Protein AF-A0A3C1Y6I9-F1 (afdb_monomer_lite)

Structure (mmCIF, N/CA/C/O backbone):
data_AF-A0A3C1Y6I9-F1
#
_entry.id   AF-A0A3C1Y6I9-F1
#
loop_
_atom_site.group_PDB
_atom_site.id
_atom_site.type_symbol
_atom_site.label_atom_id
_atom_site.label_alt_id
_atom_site.label_comp_id
_atom_site.label_asym_id
_atom_site.label_entity_id
_atom_site.label_seq_id
_atom_site.pdbx_PDB_ins_code
_atom_site.Cartn_x
_atom_site.Cartn_y
_atom_site.Cartn_z
_atom_site.occupancy
_atom_site.B_iso_or_equiv
_atom_site.auth_seq_id
_atom_site.auth_comp_id
_atom_site.auth_asym_id
_atom_site.auth_atom_id
_atom_site.pdbx_PDB_model_num
ATOM 1 N N . HIS A 1 1 ? -3.352 0.092 -10.232 1.00 95.88 1 HIS A N 1
ATOM 2 C CA . HIS A 1 1 ? -2.459 1.259 -10.321 1.00 95.88 1 HIS A CA 1
ATOM 3 C C . HIS A 1 1 ? -1.066 0.771 -10.635 1.00 95.88 1 HIS A C 1
ATOM 5 O O . HIS A 1 1 ? -0.630 -0.175 -9.995 1.00 95.88 1 HIS A O 1
ATOM 11 N N . ILE A 1 2 ? -0.409 1.374 -11.618 1.00 97.94 2 ILE A N 1
ATOM 12 C CA . ILE A 1 2 ? 0.971 1.0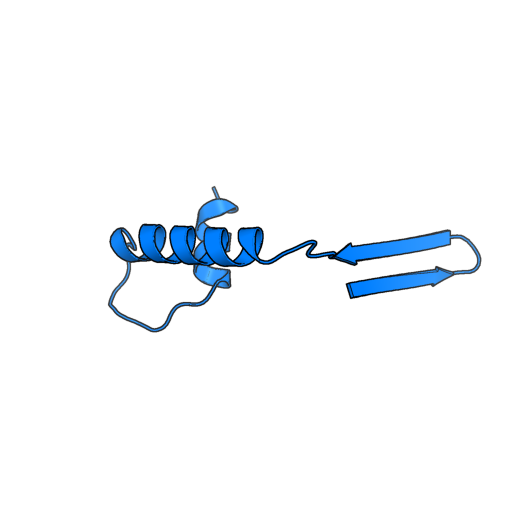62 -11.988 1.00 97.94 2 ILE A CA 1
ATOM 13 C C . ILE A 1 2 ? 1.727 2.385 -11.982 1.00 97.94 2 ILE A C 1
ATOM 15 O O . ILE A 1 2 ? 1.258 3.352 -12.578 1.00 97.94 2 ILE A O 1
ATOM 19 N N . ILE A 1 3 ? 2.862 2.419 -11.296 1.00 98.25 3 ILE A N 1
ATOM 20 C CA . ILE A 1 3 ? 3.835 3.506 -11.348 1.00 98.25 3 ILE A CA 1
ATOM 21 C C . ILE A 1 3 ? 5.111 2.910 -11.929 1.00 98.25 3 ILE A C 1
ATOM 23 O O . ILE A 1 3 ? 5.578 1.874 -11.455 1.00 98.25 3 ILE A O 1
ATOM 27 N N . ARG A 1 4 ? 5.642 3.535 -12.978 1.00 98.38 4 ARG A N 1
ATOM 28 C CA . ARG A 1 4 ? 6.838 3.076 -13.681 1.00 98.38 4 ARG A CA 1
ATOM 29 C C . ARG A 1 4 ? 7.839 4.217 -13.768 1.00 98.38 4 ARG A C 1
ATOM 31 O O . ARG A 1 4 ? 7.487 5.307 -14.211 1.00 98.38 4 ARG A O 1
ATOM 38 N N . TRP A 1 5 ? 9.072 3.926 -13.383 1.00 98.44 5 TRP A N 1
ATOM 39 C CA . TRP A 1 5 ? 10.243 4.751 -13.639 1.00 98.44 5 TRP A CA 1
ATOM 40 C C . TRP A 1 5 ? 11.094 4.031 -14.677 1.00 98.44 5 TRP A C 1
ATOM 42 O O . TRP A 1 5 ? 11.331 2.830 -14.549 1.00 98.44 5 TRP A O 1
ATOM 52 N N . ASP A 1 6 ? 11.495 4.748 -15.719 1.00 98.25 6 ASP A N 1
ATOM 53 C CA . ASP A 1 6 ? 12.185 4.186 -16.876 1.00 98.25 6 ASP A CA 1
ATOM 54 C C . ASP A 1 6 ? 13.450 4.995 -17.158 1.00 98.25 6 ASP A C 1
ATOM 56 O O . ASP A 1 6 ? 13.428 6.228 -17.103 1.00 98.25 6 ASP A O 1
ATOM 60 N N . SER A 1 7 ? 14.546 4.300 -17.438 1.00 97.50 7 SER A N 1
ATOM 61 C CA . SER A 1 7 ? 15.841 4.869 -17.791 1.00 97.50 7 SER A CA 1
ATOM 62 C C . SER A 1 7 ? 16.484 4.042 -18.917 1.00 97.50 7 SER A C 1
ATOM 64 O O . SER A 1 7 ? 16.050 2.922 -19.188 1.00 97.50 7 SER A O 1
ATOM 66 N N . PRO A 1 8 ? 17.539 4.544 -19.584 1.00 98.31 8 PRO A N 1
ATOM 67 C CA . PRO A 1 8 ? 18.279 3.749 -20.566 1.00 98.31 8 PRO A CA 1
ATOM 68 C C . PRO A 1 8 ? 18.966 2.508 -19.977 1.00 98.31 8 PRO A C 1
ATOM 70 O O . PRO A 1 8 ? 19.278 1.581 -20.719 1.00 98.31 8 PRO A O 1
ATOM 73 N N . ALA A 1 9 ? 19.249 2.510 -18.671 1.00 97.88 9 ALA A N 1
ATOM 74 C CA . ALA A 1 9 ? 19.916 1.403 -17.995 1.00 97.88 9 ALA A CA 1
ATOM 75 C C . ALA A 1 9 ? 18.915 0.365 -17.463 1.00 97.88 9 ALA A C 1
ATOM 77 O O . ALA A 1 9 ? 19.212 -0.829 -17.485 1.00 97.88 9 ALA A O 1
ATOM 78 N N . ASP A 1 10 ? 17.752 0.809 -16.978 1.00 97.62 10 ASP A N 1
ATOM 79 C CA . ASP A 1 10 ? 16.799 -0.032 -16.259 1.00 97.62 10 ASP A CA 1
ATOM 80 C C . ASP A 1 10 ? 15.381 0.556 -16.147 1.00 97.62 10 ASP A C 1
ATOM 82 O O . ASP A 1 10 ? 15.109 1.730 -16.404 1.00 97.62 10 ASP A O 1
ATOM 86 N N . THR A 1 11 ? 14.459 -0.305 -15.711 1.00 98.19 11 THR A N 1
ATOM 87 C CA . THR A 1 11 ? 13.068 0.034 -15.413 1.00 98.19 11 THR A CA 1
ATOM 88 C C . THR A 1 11 ? 12.707 -0.458 -14.018 1.00 98.19 11 THR A C 1
ATOM 90 O O . THR A 1 11 ? 12.872 -1.639 -13.710 1.00 98.19 11 THR A O 1
ATOM 93 N N . ILE A 1 12 ? 12.069 0.399 -13.220 1.00 98.31 12 ILE A N 1
ATOM 94 C CA . ILE A 1 12 ? 11.451 0.027 -11.943 1.00 98.31 12 ILE A CA 1
ATOM 95 C C . ILE A 1 12 ? 9.936 0.194 -12.054 1.00 98.31 12 ILE A C 1
ATOM 97 O O . ILE A 1 12 ? 9.442 1.231 -12.494 1.00 98.31 12 ILE A O 1
ATOM 101 N N . THR A 1 13 ? 9.178 -0.825 -11.643 1.00 98.31 13 THR A N 1
ATOM 102 C CA . THR A 1 13 ? 7.707 -0.796 -11.659 1.00 98.31 13 THR A CA 1
ATOM 103 C C . THR A 1 13 ? 7.129 -1.162 -10.297 1.00 98.31 13 THR A C 1
ATOM 105 O O . THR A 1 13 ? 7.498 -2.177 -9.713 1.00 98.31 13 THR A O 1
ATOM 108 N N . LEU A 1 14 ? 6.170 -0.361 -9.828 1.00 98.38 14 LEU A N 1
ATOM 109 C CA . LEU A 1 14 ? 5.333 -0.632 -8.664 1.00 98.38 14 LEU A CA 1
ATOM 110 C C . LEU A 1 14 ? 3.871 -0.777 -9.107 1.00 98.38 14 LEU A C 1
ATOM 112 O O . LEU A 1 14 ? 3.264 0.179 -9.591 1.00 98.38 14 LEU A O 1
ATOM 116 N N . GLU A 1 15 ? 3.286 -1.963 -8.920 1.00 98.31 15 GLU A N 1
ATOM 117 C CA . GLU A 1 15 ? 1.886 -2.249 -9.256 1.00 98.31 15 GLU A CA 1
ATOM 118 C C . GLU A 1 15 ? 1.054 -2.564 -8.003 1.00 98.31 15 GLU A C 1
ATOM 120 O O . GLU A 1 15 ? 1.369 -3.462 -7.229 1.00 98.31 15 GLU A O 1
ATOM 125 N N . HIS A 1 16 ? -0.075 -1.870 -7.849 1.00 97.50 16 HIS A N 1
ATOM 126 C CA . HIS A 1 16 ? -1.146 -2.220 -6.918 1.00 97.50 16 HIS A CA 1
ATOM 127 C C . HIS A 1 16 ? -2.392 -2.657 -7.697 1.00 97.50 16 HIS A C 1
ATOM 129 O O . HIS A 1 16 ? -3.024 -1.848 -8.385 1.00 97.50 16 HIS A O 1
ATOM 135 N N . ARG A 1 17 ? -2.794 -3.922 -7.550 1.00 97.56 17 ARG A N 1
ATOM 136 C CA . ARG A 1 17 ? -3.988 -4.488 -8.193 1.00 97.56 17 ARG A CA 1
ATOM 137 C C . ARG A 1 17 ? -4.958 -5.064 -7.161 1.00 97.56 17 ARG A C 1
ATOM 139 O O . ARG A 1 17 ? -4.678 -6.092 -6.555 1.00 97.56 17 ARG A O 1
ATOM 146 N N . ALA A 1 18 ? -6.137 -4.458 -7.036 1.00 97.62 18 ALA A N 1
ATOM 147 C CA . ALA A 1 18 ? -7.251 -5.026 -6.278 1.00 97.62 18 ALA A CA 1
ATOM 148 C C . ALA A 1 18 ? -8.104 -5.918 -7.196 1.00 97.62 18 ALA A C 1
ATOM 150 O O . ALA A 1 18 ? -8.681 -5.434 -8.167 1.00 97.62 18 ALA A O 1
ATOM 151 N N . LYS A 1 19 ? -8.171 -7.226 -6.912 1.00 97.38 19 LYS A N 1
ATOM 152 C CA . LYS A 1 19 ? -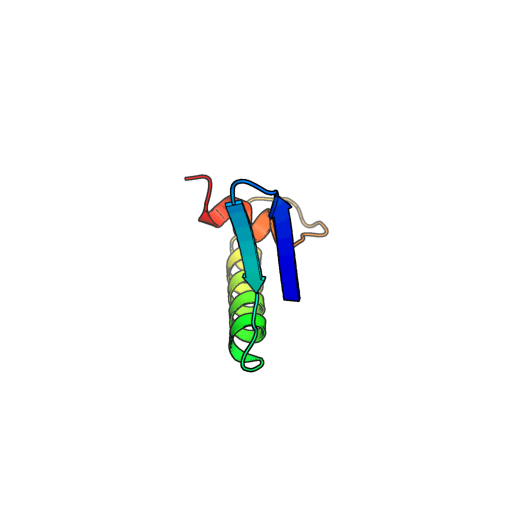8.954 -8.189 -7.718 1.00 97.38 19 LYS A CA 1
ATOM 153 C C . LYS A 1 19 ? -10.452 -8.162 -7.397 1.00 97.38 19 LYS A C 1
ATOM 155 O O . LYS A 1 19 ? -11.265 -8.525 -8.237 1.00 97.38 19 LYS A O 1
ATOM 160 N N . ASN A 1 20 ? -10.808 -7.770 -6.178 1.00 98.00 20 ASN A N 1
ATOM 161 C CA . ASN A 1 20 ? -12.178 -7.614 -5.696 1.00 98.00 20 ASN A CA 1
ATOM 162 C C . ASN A 1 20 ? -12.164 -6.755 -4.412 1.00 98.00 20 ASN A C 1
ATOM 164 O O . ASN A 1 20 ? -11.159 -6.112 -4.103 1.00 98.00 20 ASN A O 1
ATOM 168 N N . ARG A 1 21 ? -13.279 -6.734 -3.668 1.00 98.12 21 ARG A N 1
ATOM 169 C CA . ARG A 1 21 ? -13.452 -5.890 -2.476 1.00 98.12 21 ARG A CA 1
ATOM 170 C C . ARG A 1 21 ? -13.010 -6.506 -1.145 1.00 98.12 21 ARG A C 1
ATOM 172 O O . ARG A 1 21 ? -13.056 -5.804 -0.137 1.00 98.12 21 ARG A O 1
ATOM 179 N N . SER A 1 22 ? -12.585 -7.770 -1.109 1.00 98.06 22 SER A N 1
ATOM 180 C CA . SER A 1 22 ? -12.304 -8.464 0.156 1.00 98.06 22 SER A CA 1
ATOM 181 C C . SER A 1 22 ? -11.196 -7.788 0.967 1.00 98.06 22 SER A C 1
ATOM 183 O O . SER A 1 22 ? -11.335 -7.650 2.176 1.00 98.06 22 SER A O 1
ATOM 185 N N . GLY A 1 23 ? -10.147 -7.283 0.307 1.00 96.19 23 GLY A N 1
ATOM 186 C CA . GLY A 1 23 ? -9.054 -6.570 0.974 1.00 96.19 23 GLY A CA 1
ATOM 187 C C . GLY A 1 23 ? -9.509 -5.289 1.681 1.00 96.19 23 GLY A C 1
ATOM 188 O O . GLY A 1 23 ? -9.074 -5.017 2.796 1.00 96.19 23 GLY A O 1
ATOM 189 N N . PHE A 1 24 ? -10.438 -4.537 1.083 1.00 97.19 24 PHE A N 1
ATOM 190 C CA . PHE A 1 24 ? -11.002 -3.341 1.717 1.00 97.19 24 PHE A CA 1
ATOM 191 C C . PHE A 1 24 ? -11.909 -3.703 2.896 1.00 97.19 24 PHE A C 1
ATOM 193 O O . PHE A 1 24 ? -11.832 -3.062 3.940 1.00 97.19 24 PHE A O 1
ATOM 200 N N . ALA A 1 25 ? -12.738 -4.743 2.746 1.00 98.25 25 ALA A N 1
ATOM 201 C CA . ALA A 1 25 ? -13.615 -5.216 3.816 1.00 98.25 25 ALA A CA 1
ATOM 202 C C . ALA A 1 25 ? -12.804 -5.699 5.028 1.00 98.25 25 ALA A C 1
ATOM 204 O O . ALA A 1 25 ? -13.085 -5.314 6.157 1.00 98.25 25 ALA A O 1
ATOM 205 N N . MET A 1 26 ? -11.745 -6.468 4.777 1.00 96.62 26 MET A N 1
ATOM 206 C CA . MET A 1 26 ? -10.818 -6.925 5.806 1.00 96.62 26 MET A CA 1
ATOM 207 C C . MET A 1 26 ? -10.110 -5.749 6.494 1.00 96.62 26 MET A C 1
ATOM 209 O O . MET A 1 26 ? -10.053 -5.708 7.718 1.00 96.62 26 MET A O 1
ATOM 213 N N . GLY A 1 27 ? -9.645 -4.751 5.733 1.00 95.94 27 GLY A N 1
ATOM 214 C CA . GLY A 1 27 ? -9.064 -3.529 6.300 1.00 95.94 27 GLY A CA 1
ATOM 215 C C . GLY A 1 27 ? -10.031 -2.755 7.205 1.00 95.94 27 GLY A C 1
ATOM 216 O O . GLY A 1 27 ? -9.619 -2.256 8.248 1.00 95.94 27 GLY A O 1
ATOM 217 N N . ALA A 1 28 ? -11.319 -2.698 6.851 1.00 97.75 28 ALA A N 1
ATOM 218 C CA . ALA A 1 28 ? -12.344 -2.059 7.676 1.00 97.75 28 ALA A CA 1
ATOM 219 C C . ALA A 1 28 ? -12.617 -2.827 8.982 1.00 97.75 28 ALA A C 1
ATOM 221 O O . ALA A 1 28 ? -12.751 -2.201 10.031 1.00 97.75 28 ALA A O 1
ATOM 222 N N . VAL A 1 29 ? -12.660 -4.165 8.932 1.00 96.81 29 VAL A N 1
ATOM 223 C CA . VAL A 1 29 ? -12.802 -5.006 10.135 1.00 96.81 29 VAL A CA 1
ATOM 224 C C . VAL A 1 29 ? -11.607 -4.809 11.065 1.00 96.81 29 VAL A C 1
ATOM 226 O O . VAL A 1 29 ? -11.806 -4.499 12.235 1.00 96.81 29 VAL A O 1
ATOM 229 N N . TYR A 1 30 ? -10.380 -4.858 10.537 1.00 94.12 30 TYR A N 1
ATOM 230 C CA . TYR A 1 30 ? -9.180 -4.594 11.336 1.00 94.12 30 TYR A CA 1
ATOM 231 C C . TYR A 1 30 ? -9.181 -3.202 11.970 1.00 94.12 30 TYR A C 1
ATOM 233 O O . TYR A 1 30 ? -8.815 -3.055 13.133 1.00 94.12 30 TYR A O 1
ATOM 241 N N . ALA A 1 31 ? -9.608 -2.170 11.236 1.00 94.75 31 ALA A N 1
ATOM 242 C CA . ALA A 1 31 ? -9.716 -0.823 11.788 1.00 94.75 31 ALA A CA 1
ATOM 243 C C . ALA A 1 31 ? -10.746 -0.742 12.931 1.00 94.75 31 ALA A C 1
ATOM 245 O O . ALA A 1 31 ? -10.510 -0.035 13.908 1.00 94.75 31 ALA A O 1
ATOM 246 N N . ALA A 1 32 ? -11.865 -1.470 12.835 1.00 94.62 32 ALA A N 1
ATOM 247 C CA . ALA A 1 32 ? -12.874 -1.531 13.892 1.00 94.62 32 ALA A CA 1
ATOM 248 C C . ALA A 1 32 ? -12.360 -2.258 15.146 1.00 94.62 32 ALA A C 1
ATOM 250 O O . ALA A 1 32 ? -12.548 -1.761 16.256 1.00 94.62 32 ALA A O 1
ATOM 251 N N . GLU A 1 33 ? -11.674 -3.391 14.974 1.00 92.75 33 GLU A N 1
ATOM 252 C CA . GLU A 1 33 ? -11.032 -4.131 16.070 1.00 92.75 33 GLU A CA 1
ATOM 253 C C . GLU A 1 33 ? -9.959 -3.285 16.762 1.00 92.75 33 GLU A C 1
ATOM 255 O O . GLU A 1 33 ? -9.932 -3.188 17.989 1.00 92.75 33 GLU A O 1
ATOM 260 N N . TRP A 1 34 ? -9.116 -2.610 15.977 1.00 91.88 34 TRP A N 1
ATOM 261 C CA . TRP A 1 34 ? -8.107 -1.690 16.493 1.00 91.88 34 TRP A CA 1
ATOM 262 C C . TRP A 1 34 ? -8.738 -0.539 17.280 1.00 91.88 34 TRP A C 1
ATOM 264 O O . TRP A 1 34 ? -8.282 -0.231 18.378 1.00 91.88 34 TRP A O 1
ATOM 274 N N . LEU A 1 35 ? -9.815 0.064 16.762 1.00 91.75 35 LEU A N 1
ATOM 275 C CA . LEU A 1 35 ? -10.506 1.171 17.424 1.00 91.75 35 LEU A CA 1
ATOM 276 C C . LEU A 1 35 ? -11.136 0.748 18.758 1.00 91.75 35 LEU A C 1
ATOM 278 O O . LEU A 1 35 ? -11.115 1.526 19.709 1.00 91.75 35 LEU A O 1
ATOM 282 N N . ALA A 1 36 ? -11.655 -0.480 18.849 1.00 90.06 36 ALA A N 1
ATOM 283 C CA . ALA A 1 36 ? -12.231 -1.019 20.082 1.00 90.06 36 ALA A CA 1
ATOM 284 C C . ALA A 1 36 ? -11.198 -1.158 21.218 1.00 90.06 36 ALA A C 1
ATOM 286 O O . ALA A 1 36 ? -11.565 -1.057 22.387 1.00 90.06 36 ALA A O 1
ATOM 287 N N . GLY A 1 37 ? -9.920 -1.366 20.882 1.00 81.56 37 GLY A N 1
ATOM 288 C CA . GLY A 1 37 ? -8.804 -1.445 21.832 1.00 81.56 37 GLY A CA 1
ATOM 289 C C . GLY A 1 37 ? -7.870 -0.230 21.827 1.00 81.56 37 GLY A C 1
ATOM 290 O O . GLY A 1 37 ? -6.802 -0.296 22.435 1.00 81.56 37 GLY A O 1
ATOM 291 N N . ALA A 1 38 ? -8.214 0.851 21.115 1.00 72.38 38 ALA A N 1
ATOM 292 C CA . ALA A 1 38 ? -7.276 1.936 20.842 1.00 72.38 38 ALA A CA 1
ATOM 293 C C . ALA A 1 38 ? -6.890 2.693 22.133 1.00 72.38 38 ALA A C 1
ATOM 295 O O . ALA A 1 38 ? -7.766 3.187 22.844 1.00 72.38 38 ALA A O 1
ATOM 296 N N . PRO A 1 39 ? -5.586 2.871 22.424 1.00 65.00 39 PRO A N 1
ATOM 297 C CA . PRO A 1 39 ? -5.101 3.434 23.691 1.00 65.00 39 PRO A CA 1
ATOM 298 C C . PRO A 1 39 ? -5.216 4.971 23.801 1.00 65.00 39 PRO A C 1
ATOM 300 O O . PRO A 1 39 ? -4.556 5.581 24.640 1.00 65.00 39 PRO A O 1
ATOM 303 N N . GLY A 1 40 ? -6.005 5.629 22.943 1.00 70.19 40 GLY A N 1
ATOM 304 C CA . GLY A 1 40 ? -6.075 7.092 22.844 1.00 70.19 40 GLY A CA 1
ATOM 305 C C . GLY A 1 40 ? -7.445 7.680 23.186 1.00 70.19 40 GLY A C 1
ATOM 306 O O . GLY A 1 40 ? -8.460 6.993 23.159 1.00 70.19 40 GLY A O 1
ATOM 307 N N . ALA A 1 41 ? -7.479 8.986 23.467 1.00 75.81 41 ALA A N 1
ATOM 308 C CA . ALA A 1 41 ? -8.730 9.723 23.645 1.00 75.81 41 ALA A CA 1
ATOM 309 C C . ALA A 1 41 ? -9.573 9.732 22.348 1.00 75.81 41 ALA A C 1
ATOM 311 O O . ALA A 1 41 ? -8.989 9.769 21.260 1.00 75.81 41 ALA A O 1
ATOM 312 N N . PRO A 1 42 ? -10.920 9.767 22.432 1.00 81.69 42 PRO A N 1
ATOM 313 C CA . PRO A 1 42 ? -11.793 9.742 21.261 1.00 81.69 42 PRO A CA 1
ATOM 314 C C . PRO A 1 42 ? -11.476 10.890 20.296 1.00 81.69 42 PRO A C 1
ATOM 316 O O . PRO A 1 42 ? -11.673 12.064 20.610 1.00 81.69 42 PRO A O 1
ATOM 319 N N . ARG A 1 43 ? -10.986 10.546 19.103 1.00 88.69 43 ARG A N 1
ATOM 320 C CA . ARG A 1 43 ? -10.675 11.490 18.023 1.00 88.69 43 ARG A CA 1
ATOM 321 C C . ARG A 1 43 ? -10.951 10.868 16.657 1.00 88.69 43 ARG A C 1
ATOM 323 O O . ARG A 1 43 ? -11.357 9.715 16.548 1.00 88.69 43 ARG A O 1
ATOM 330 N N . ARG A 1 44 ? -10.715 11.637 15.593 1.00 92.19 44 ARG A N 1
ATOM 331 C CA . ARG A 1 44 ? -10.683 11.096 14.229 1.00 92.19 44 ARG A CA 1
ATOM 332 C C . ARG A 1 44 ? -9.368 10.347 14.0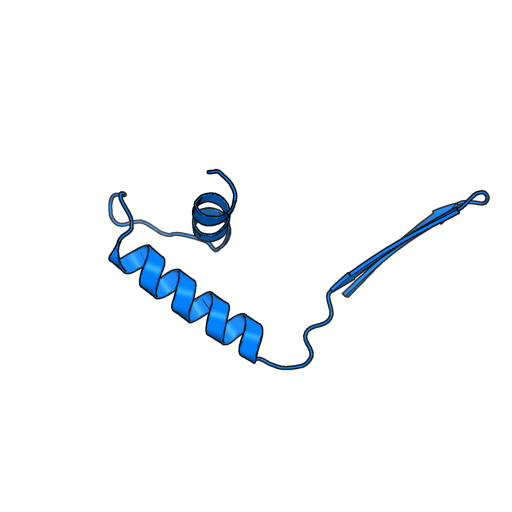07 1.00 92.19 44 ARG A C 1
ATOM 334 O O . ARG A 1 44 ? -8.298 10.870 14.326 1.00 92.19 44 ARG A O 1
ATOM 341 N N . TYR A 1 45 ? -9.480 9.154 13.438 1.00 92.94 45 TYR A N 1
ATOM 342 C CA . TYR A 1 45 ? -8.366 8.289 13.060 1.00 92.94 45 TYR A CA 1
ATOM 343 C C . TYR A 1 45 ? -8.400 8.004 11.561 1.00 92.94 45 TYR A C 1
ATOM 345 O O . TYR A 1 45 ? -9.422 8.191 10.896 1.00 92.94 45 TYR A O 1
ATOM 353 N N . SER A 1 46 ? -7.269 7.550 11.039 1.00 95.06 46 SER A N 1
ATOM 354 C CA . SER A 1 46 ? -7.063 7.183 9.643 1.00 95.06 46 SER A CA 1
ATOM 355 C C . SER A 1 46 ? -6.413 5.803 9.537 1.00 95.06 46 SER A C 1
ATOM 357 O O . SER A 1 46 ? -5.912 5.257 10.519 1.00 95.06 46 SER A O 1
ATOM 359 N N . MET A 1 47 ? -6.356 5.247 8.323 1.00 94.88 47 MET A N 1
ATOM 360 C CA . MET A 1 47 ? -5.623 3.998 8.091 1.00 94.88 47 MET A CA 1
ATOM 361 C C . MET A 1 47 ? -4.125 4.123 8.390 1.00 94.88 47 MET A C 1
ATOM 363 O O . MET A 1 47 ? -3.499 3.110 8.669 1.00 94.88 47 MET A O 1
ATOM 367 N N . THR A 1 48 ? -3.549 5.330 8.386 1.00 94.62 48 THR A N 1
ATOM 368 C CA . THR A 1 48 ? -2.159 5.530 8.816 1.00 94.62 48 THR A CA 1
ATOM 369 C C . THR A 1 48 ? -1.982 5.128 10.278 1.00 94.62 48 THR A C 1
ATOM 371 O O . THR A 1 48 ? -1.081 4.349 10.569 1.00 94.62 48 THR A O 1
ATOM 374 N N . ASP A 1 49 ? -2.878 5.567 11.174 1.00 92.31 49 ASP A N 1
ATOM 375 C CA . ASP A 1 49 ? -2.820 5.218 12.602 1.00 92.31 49 ASP A CA 1
ATOM 376 C C . ASP A 1 49 ? -2.918 3.689 12.804 1.00 92.31 49 ASP A C 1
ATOM 378 O O . ASP A 1 49 ? -2.174 3.100 13.590 1.00 92.31 49 ASP A O 1
ATOM 382 N N . VAL A 1 50 ? -3.800 3.032 12.038 1.00 91.81 50 VAL A N 1
ATOM 383 C CA . VAL A 1 50 ? -3.979 1.572 12.071 1.00 91.81 50 VAL A CA 1
ATOM 384 C C . VAL A 1 50 ? -2.712 0.857 11.597 1.00 91.81 50 VAL A C 1
ATOM 386 O O . VAL A 1 50 ? -2.201 -0.017 12.293 1.00 91.81 50 VAL A O 1
ATOM 389 N N . LEU A 1 51 ? -2.172 1.226 10.432 1.00 93.12 51 LEU A N 1
ATOM 390 C CA . LEU A 1 51 ? -1.015 0.548 9.840 1.00 93.12 51 LEU A CA 1
ATOM 391 C C . LEU A 1 51 ? 0.260 0.760 10.667 1.00 93.12 51 LEU A C 1
ATOM 393 O O . LEU A 1 51 ? 1.046 -0.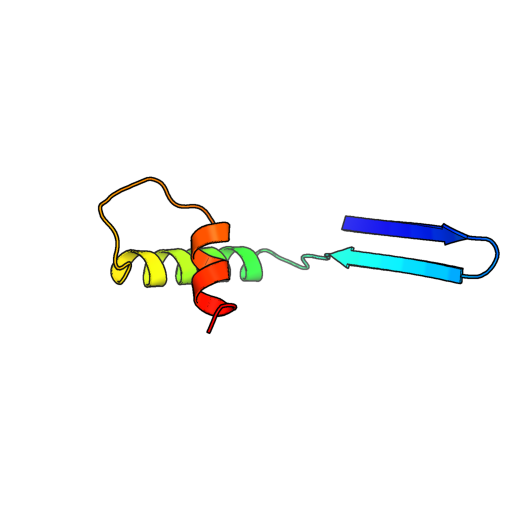174 10.818 1.00 93.12 51 LEU A O 1
ATOM 397 N N . GLU A 1 52 ? 0.455 1.943 11.253 1.00 91.62 52 GLU A N 1
ATOM 398 C CA . GLU A 1 52 ? 1.583 2.192 12.154 1.00 91.62 52 GLU A CA 1
ATOM 399 C C . GLU A 1 52 ? 1.582 1.239 13.351 1.00 91.62 52 GLU A C 1
ATOM 401 O O . GLU A 1 52 ? 2.635 0.706 13.692 1.00 91.62 52 GLU A O 1
ATOM 406 N N . SER A 1 53 ? 0.414 0.946 13.930 1.00 85.69 53 SER A N 1
ATOM 407 C CA . SER A 1 53 ? 0.310 -0.007 15.044 1.00 85.69 53 SER A CA 1
ATOM 408 C C . SER A 1 53 ? 0.679 -1.450 14.668 1.00 85.69 53 SER A C 1
ATOM 410 O O . SER A 1 53 ? 1.096 -2.225 15.526 1.00 85.69 53 SER A O 1
ATOM 412 N N . ILE A 1 54 ? 0.553 -1.812 13.387 1.00 84.25 54 ILE A N 1
ATOM 413 C CA . ILE A 1 54 ? 0.866 -3.151 12.872 1.00 84.25 54 ILE A CA 1
ATOM 414 C C . ILE A 1 54 ? 2.362 -3.279 12.566 1.00 84.25 54 ILE A C 1
ATOM 416 O O . ILE A 1 54 ? 2.967 -4.312 12.858 1.00 84.25 5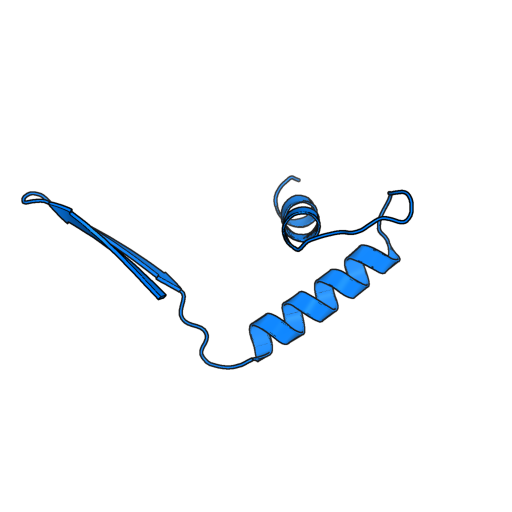4 ILE A O 1
ATOM 420 N N . PHE A 1 55 ? 2.957 -2.246 11.961 1.00 85.00 55 PHE A N 1
ATOM 421 C CA . PHE A 1 55 ? 4.309 -2.318 11.399 1.00 85.00 55 PHE A CA 1
ATOM 422 C C . PHE A 1 55 ? 5.410 -1.722 12.284 1.00 85.00 55 PHE A C 1
ATOM 424 O O . PHE A 1 55 ? 6.564 -2.104 12.113 1.00 85.00 55 PHE A O 1
ATOM 431 N N . LYS A 1 56 ? 5.100 -0.817 13.223 1.00 68.50 56 LYS A N 1
ATOM 432 C CA . LYS A 1 56 ? 6.092 -0.201 14.129 1.00 68.50 56 LYS A CA 1
ATOM 433 C C . LYS A 1 56 ? 6.231 -0.953 15.464 1.00 68.50 56 LYS A C 1
ATOM 435 O O . LYS A 1 56 ? 6.202 -0.320 16.516 1.00 68.50 56 LYS A O 1
ATOM 440 N N . LYS A 1 57 ? 6.352 -2.285 15.433 1.00 53.47 57 LYS A N 1
ATOM 441 C CA . LYS A 1 57 ? 6.757 -3.037 16.635 1.00 53.47 57 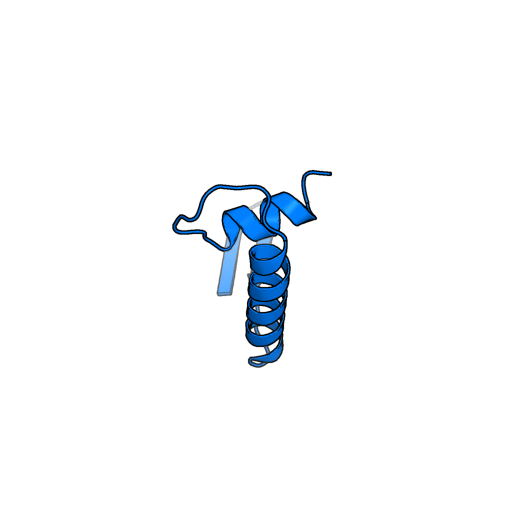LYS A CA 1
ATOM 442 C C . LYS A 1 57 ? 8.159 -2.644 17.087 1.00 53.47 57 LYS A C 1
ATOM 444 O O . LYS A 1 57 ? 9.037 -2.539 16.204 1.00 53.47 57 LYS A O 1
#

Foldseek 3Di:
DKDWDDDPVDIDIDDDDDPDCPVVVVLVVQVVVCVVVPPDDDDDDDSVVSVCVVPVD

Radius of gyration: 16.78 Å; chains: 1; bounding box: 34×20×44 Å

Sequence (57 aa):
HIIRWDSPADTITLEHRAKNRSGFAMGAVYAAEWLAGAPGAPRRYSMTDVLESIFKK

pLDDT: mean 91.82, std 9.61, range [53.47, 98.44]

Secondary structure (DSSP, 8-state):
-EEEEE-SS-EEEEE----SSHHHHHHHHHHHHHHHT--S-S----HHHHHHHHH--